Protein AF-A0A7Y0S5Q1-F1 (afdb_monomer)

Mean predicted aligned error: 2.55 Å

Secondary structure (DSSP, 8-state):
-HHHHHHHHHHHHHHHT-S-----S--TTT----HHHHHHHHHT-----SEEEEEEETTEEEEEEEETTEEEEEEE-

Organism: Vibrio parahaemolyticus (NCBI:txid670)

Structure (mmCIF, N/CA/C/O backbone):
data_AF-A0A7Y0S5Q1-F1
#
_entry.id   AF-A0A7Y0S5Q1-F1
#
loop_
_atom_site.group_PDB
_atom_site.id
_atom_site.type_symbol
_atom_site.label_atom_id
_atom_site.label_alt_id
_atom_site.label_comp_id
_atom_site.label_asym_id
_atom_site.label_entity_id
_atom_site.label_seq_id
_atom_site.pdbx_PDB_ins_code
_atom_site.Cartn_x
_atom_site.Cartn_y
_atom_site.Cartn_z
_atom_site.occupancy
_atom_site.B_iso_or_equiv
_atom_site.auth_seq_id
_atom_site.auth_comp_id
_atom_site.auth_asym_id
_atom_site.auth_atom_id
_atom_site.pdbx_PDB_model_num
ATOM 1 N N . GLU A 1 1 ? 9.213 -7.152 -11.455 1.00 89.31 1 GLU A N 1
ATOM 2 C CA . GLU A 1 1 ? 7.780 -7.313 -11.783 1.00 89.31 1 GLU A CA 1
ATOM 3 C C . GLU A 1 1 ? 6.879 -6.987 -10.590 1.00 89.31 1 GLU A C 1
ATOM 5 O O . GLU A 1 1 ? 6.875 -7.753 -9.625 1.00 89.31 1 GLU A O 1
ATOM 10 N N . PRO A 1 2 ? 6.123 -5.875 -10.632 1.00 96.00 2 PRO A N 1
ATOM 11 C CA . PRO A 1 2 ? 5.271 -5.409 -9.528 1.00 96.00 2 PRO A CA 1
ATOM 12 C C . PRO A 1 2 ? 4.221 -6.420 -9.062 1.00 96.00 2 PRO A C 1
ATOM 14 O O . PRO A 1 2 ? 4.006 -6.582 -7.863 1.00 96.00 2 PRO A O 1
ATOM 17 N N . LEU A 1 3 ? 3.623 -7.166 -9.996 1.00 97.81 3 LEU A N 1
ATOM 18 C CA . LEU A 1 3 ? 2.607 -8.172 -9.682 1.00 97.81 3 LEU A CA 1
ATOM 19 C C . LEU A 1 3 ? 3.161 -9.324 -8.831 1.00 97.81 3 LEU A C 1
ATOM 21 O O . LEU A 1 3 ? 2.461 -9.843 -7.964 1.00 97.81 3 LEU A O 1
ATOM 25 N N . VAL A 1 4 ? 4.411 -9.736 -9.070 1.00 98.12 4 VAL A N 1
ATOM 26 C CA . VAL A 1 4 ? 5.053 -10.802 -8.283 1.00 98.12 4 VAL A CA 1
ATOM 27 C C . VAL A 1 4 ? 5.243 -10.337 -6.842 1.00 98.12 4 VAL A C 1
ATOM 29 O O . VAL A 1 4 ? 4.884 -11.060 -5.917 1.00 98.12 4 VAL A O 1
ATOM 32 N N . VAL A 1 5 ? 5.725 -9.105 -6.652 1.00 97.75 5 VAL A N 1
ATOM 33 C CA . VAL A 1 5 ? 5.888 -8.505 -5.321 1.00 97.75 5 VAL A CA 1
ATOM 34 C C . VAL A 1 5 ? 4.537 -8.379 -4.614 1.00 97.75 5 VAL A C 1
ATOM 36 O O . VAL A 1 5 ? 4.413 -8.798 -3.468 1.00 97.75 5 VAL A O 1
ATOM 39 N N . ALA A 1 6 ? 3.499 -7.895 -5.304 1.00 98.44 6 ALA A N 1
ATOM 40 C CA . ALA A 1 6 ? 2.155 -7.787 -4.738 1.00 98.44 6 ALA A CA 1
ATOM 41 C C . ALA A 1 6 ? 1.591 -9.151 -4.290 1.00 98.44 6 ALA A C 1
ATOM 43 O O . ALA A 1 6 ? 0.998 -9.246 -3.220 1.00 98.44 6 ALA A O 1
ATOM 44 N N . LYS A 1 7 ? 1.825 -10.233 -5.049 1.00 98.69 7 LYS A N 1
ATOM 45 C CA . LYS A 1 7 ? 1.416 -11.594 -4.649 1.00 98.69 7 LYS A CA 1
ATOM 46 C C . LYS A 1 7 ? 2.154 -12.099 -3.406 1.00 98.69 7 LYS A C 1
ATOM 48 O O . LYS A 1 7 ? 1.534 -12.743 -2.566 1.00 98.69 7 LYS A O 1
ATOM 53 N N . LEU A 1 8 ? 3.450 -11.808 -3.280 1.00 98.56 8 LEU A N 1
ATOM 54 C CA . LEU A 1 8 ? 4.229 -12.169 -2.090 1.00 98.56 8 LEU A CA 1
ATOM 55 C C . LEU A 1 8 ? 3.748 -11.400 -0.855 1.00 98.56 8 LEU A C 1
ATOM 57 O O . LEU A 1 8 ? 3.550 -11.993 0.201 1.00 98.56 8 LEU A O 1
ATOM 61 N N . LEU A 1 9 ? 3.499 -10.097 -1.004 1.00 98.50 9 LEU A N 1
ATOM 62 C CA . LEU A 1 9 ? 2.956 -9.272 0.073 1.00 98.50 9 LEU A CA 1
ATOM 63 C C . LEU A 1 9 ? 1.549 -9.717 0.483 1.00 98.50 9 LEU A C 1
ATOM 65 O O . LEU A 1 9 ? 1.266 -9.739 1.673 1.00 98.50 9 LEU A O 1
ATOM 69 N N . LYS A 1 10 ? 0.692 -10.136 -0.460 1.00 98.69 10 LYS A N 1
ATOM 70 C CA . LYS A 1 10 ? -0.631 -10.706 -0.153 1.00 98.69 10 LYS A CA 1
ATOM 71 C C . LYS A 1 10 ? -0.518 -11.904 0.791 1.00 98.69 10 LYS A C 1
ATOM 73 O O . LYS A 1 10 ? -1.204 -11.940 1.805 1.00 98.69 10 LYS A O 1
ATOM 78 N N . ALA A 1 11 ? 0.374 -12.846 0.480 1.00 98.69 11 ALA A N 1
ATOM 79 C CA . ALA A 1 11 ? 0.599 -14.016 1.325 1.00 98.69 11 ALA A CA 1
ATOM 80 C C . ALA A 1 11 ? 1.090 -13.623 2.729 1.00 98.69 11 ALA A C 1
ATOM 82 O O . ALA A 1 11 ? 0.649 -14.204 3.716 1.00 98.69 11 ALA A O 1
ATOM 83 N N . LEU A 1 12 ? 1.954 -12.606 2.828 1.00 98.56 12 LEU A N 1
ATOM 84 C CA . LEU A 1 12 ? 2.415 -12.087 4.117 1.00 98.56 12 LEU A CA 1
ATOM 85 C C . LEU A 1 12 ? 1.280 -11.424 4.911 1.00 98.56 12 LEU A C 1
ATOM 87 O O . LEU A 1 12 ? 1.153 -11.665 6.104 1.00 98.56 12 LEU A O 1
ATOM 91 N N . VAL A 1 13 ? 0.435 -10.624 4.257 1.00 98.69 13 VAL A N 1
ATOM 92 C CA . VAL A 1 13 ? -0.735 -9.990 4.887 1.00 98.69 13 VAL A CA 1
ATOM 93 C C . VAL A 1 13 ? -1.686 -11.039 5.460 1.00 98.69 13 VAL A C 1
ATOM 95 O O . VAL A 1 13 ? -2.128 -10.899 6.598 1.00 98.69 13 VAL A O 1
ATOM 98 N N . GLU A 1 14 ? -1.966 -12.099 4.699 1.00 98.31 14 GLU A N 1
ATOM 99 C CA . GLU A 1 14 ? -2.811 -13.215 5.138 1.00 98.31 14 GLU A CA 1
ATOM 100 C C . GLU A 1 14 ? -2.185 -13.984 6.311 1.00 98.31 14 GLU A C 1
ATOM 102 O O . GLU A 1 14 ? -2.888 -14.317 7.265 1.00 98.31 14 GLU A O 1
ATOM 107 N N . GLN A 1 15 ? -0.872 -14.233 6.266 1.00 98.56 15 GLN A N 1
ATOM 108 C CA . GLN A 1 15 ? -0.139 -14.933 7.323 1.00 98.56 15 GLN A CA 1
ATOM 109 C C . GLN A 1 15 ? -0.125 -14.145 8.6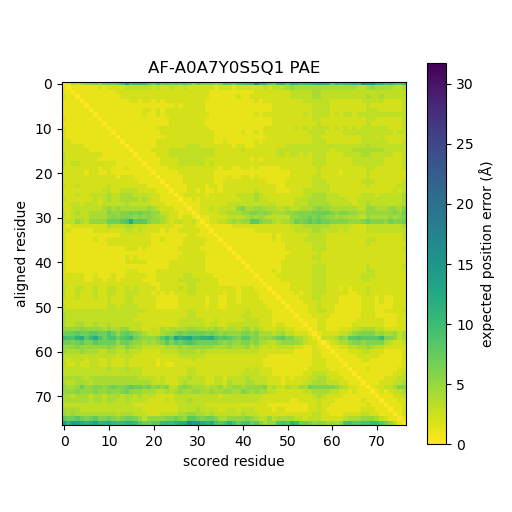39 1.00 98.56 15 GLN A C 1
ATOM 111 O O . GLN A 1 15 ? -0.400 -14.706 9.696 1.00 98.56 15 GLN A O 1
ATOM 116 N N . GLU A 1 16 ? 0.192 -12.853 8.574 1.00 98.38 16 GLU A N 1
ATOM 117 C CA . GLU A 1 16 ? 0.311 -11.980 9.749 1.00 98.38 16 GLU A CA 1
ATOM 118 C C . GLU A 1 16 ? -1.046 -11.439 10.221 1.00 98.38 16 GLU A C 1
ATOM 120 O O . GLU A 1 16 ? -1.122 -10.735 11.226 1.00 98.38 16 GLU A O 1
ATOM 125 N N . GLN A 1 17 ? -2.124 -11.740 9.488 1.00 97.81 17 GLN A N 1
ATOM 126 C CA . GLN A 1 17 ? -3.471 -11.217 9.727 1.00 97.81 17 GLN A CA 1
ATOM 127 C C . GLN A 1 17 ? -3.497 -9.683 9.830 1.00 97.81 17 GLN A C 1
ATOM 129 O O . GLN A 1 17 ? -4.247 -9.105 10.625 1.00 97.81 17 GLN A O 1
ATOM 134 N N . ALA A 1 18 ? -2.666 -9.013 9.025 1.00 97.12 18 ALA A N 1
ATOM 135 C CA . ALA A 1 18 ? -2.585 -7.561 9.026 1.00 97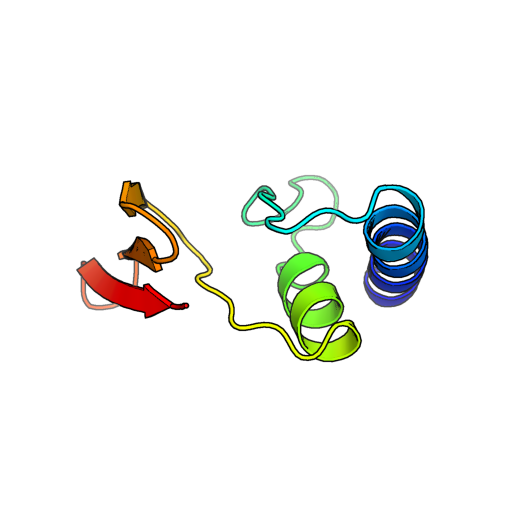.12 18 ALA A CA 1
ATOM 136 C C . ALA A 1 18 ? -3.948 -6.957 8.659 1.00 97.12 18 ALA A C 1
ATOM 138 O O . ALA A 1 18 ? -4.668 -7.492 7.822 1.00 97.12 18 ALA A O 1
ATOM 139 N N . GLN A 1 19 ? -4.295 -5.838 9.292 1.00 94.44 19 GLN A N 1
ATOM 140 C CA . GLN A 1 19 ? -5.546 -5.103 9.041 1.00 94.44 19 GLN A CA 1
ATOM 141 C C . GLN A 1 19 ? -5.303 -3.788 8.282 1.00 94.44 19 GLN A C 1
ATOM 143 O O . GLN A 1 19 ? -6.237 -3.125 7.849 1.00 94.44 19 GLN A O 1
ATOM 148 N N . LEU A 1 20 ? -4.036 -3.392 8.137 1.00 94.56 20 LEU A N 1
ATOM 149 C CA . LEU A 1 20 ? -3.604 -2.180 7.453 1.00 94.56 20 LEU A CA 1
ATOM 150 C C . LEU A 1 20 ? -2.215 -2.415 6.858 1.00 94.56 20 LEU A C 1
ATOM 152 O O . LEU A 1 20 ? -1.343 -2.990 7.509 1.00 94.56 20 LEU A O 1
ATOM 156 N N . VAL A 1 21 ? -1.998 -1.926 5.639 1.00 97.06 21 VAL A N 1
ATOM 157 C CA . VAL A 1 21 ? -0.690 -1.930 4.976 1.00 97.06 21 VAL A CA 1
ATOM 158 C C . VAL A 1 21 ? -0.336 -0.502 4.579 1.00 97.06 21 VAL A C 1
ATOM 160 O O . VAL A 1 21 ? -1.096 0.155 3.872 1.00 97.06 21 VAL A O 1
ATOM 163 N N . ILE A 1 22 ? 0.837 -0.033 5.009 1.00 96.50 22 ILE A N 1
ATOM 164 C CA . ILE A 1 22 ? 1.404 1.258 4.602 1.00 96.50 22 ILE A CA 1
ATOM 165 C C . ILE A 1 22 ? 2.608 0.989 3.705 1.00 96.50 22 ILE A C 1
ATOM 167 O O . ILE A 1 22 ? 3.520 0.251 4.075 1.00 96.50 22 ILE A O 1
ATOM 171 N N . THR A 1 23 ? 2.625 1.611 2.530 1.00 97.06 23 THR A N 1
ATOM 172 C CA . THR A 1 23 ? 3.734 1.521 1.576 1.00 97.06 23 THR A CA 1
ATOM 173 C C . THR A 1 23 ? 4.208 2.908 1.167 1.00 97.06 23 THR A C 1
ATOM 175 O O . THR A 1 23 ? 3.468 3.888 1.252 1.00 97.06 23 THR A O 1
ATOM 178 N N . GLY A 1 24 ? 5.428 2.989 0.633 1.00 96.62 24 GLY A N 1
ATOM 179 C CA . GLY A 1 24 ? 5.833 4.157 -0.146 1.00 96.62 24 GLY A CA 1
ATOM 180 C C . GLY A 1 24 ? 4.980 4.322 -1.414 1.00 96.62 24 GLY A C 1
ATOM 181 O O . GLY A 1 24 ? 4.346 3.373 -1.879 1.00 96.62 24 GLY A O 1
ATOM 182 N N . LYS A 1 25 ? 4.995 5.532 -1.988 1.00 96.75 25 LYS A N 1
ATOM 183 C CA . LYS A 1 25 ? 4.292 5.880 -3.238 1.00 96.75 25 LYS A CA 1
ATOM 184 C C . LYS A 1 25 ? 4.839 5.112 -4.446 1.00 96.75 25 LYS A C 1
ATOM 186 O O . LYS A 1 25 ? 4.070 4.565 -5.225 1.00 96.75 25 LYS A O 1
ATOM 191 N N . GLN A 1 26 ? 6.154 5.131 -4.627 1.00 96.81 26 GLN A N 1
ATOM 192 C CA . GLN A 1 26 ? 6.862 4.453 -5.712 1.00 96.81 26 GLN A CA 1
ATOM 193 C C . GLN A 1 26 ? 8.289 4.157 -5.259 1.00 96.81 26 GLN A C 1
ATOM 195 O O . GLN A 1 26 ? 8.847 4.912 -4.460 1.00 96.81 26 GLN A O 1
ATOM 200 N N . SER A 1 27 ? 8.882 3.077 -5.762 1.00 96.12 27 SER A N 1
ATOM 201 C CA . SER A 1 27 ? 10.325 2.861 -5.611 1.00 96.12 27 SER A CA 1
ATOM 202 C C . SER A 1 27 ? 11.080 3.766 -6.579 1.00 96.12 27 SER A C 1
ATOM 204 O O . SER A 1 27 ? 10.679 3.834 -7.740 1.00 96.12 27 SER A O 1
ATOM 206 N N . ILE A 1 28 ? 12.197 4.351 -6.154 1.00 96.69 28 ILE A N 1
ATOM 207 C CA . ILE A 1 28 ? 13.057 5.164 -7.032 1.00 96.69 28 ILE A CA 1
ATOM 208 C C . ILE A 1 28 ? 13.853 4.329 -8.048 1.00 96.69 28 ILE A C 1
ATOM 210 O O . ILE A 1 28 ? 14.312 4.859 -9.049 1.00 96.69 28 ILE A O 1
ATOM 214 N N . ASP A 1 29 ? 14.014 3.023 -7.810 1.00 95.44 29 ASP A N 1
ATOM 215 C CA . ASP A 1 29 ? 14.835 2.170 -8.681 1.00 95.44 29 ASP A CA 1
ATOM 216 C C . ASP A 1 29 ? 14.123 1.810 -9.988 1.00 95.44 29 ASP A C 1
ATOM 218 O O . ASP A 1 29 ? 14.750 1.628 -11.027 1.00 95.44 29 ASP A O 1
ATOM 222 N N . THR A 1 30 ? 12.799 1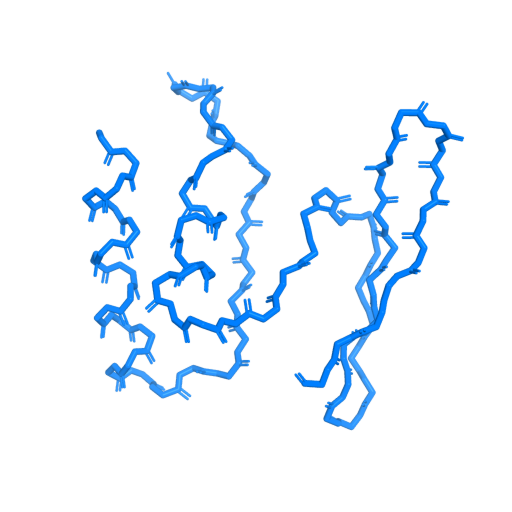.653 -9.923 1.00 93.19 30 THR A N 1
ATOM 223 C CA . THR A 1 30 ? 11.989 1.201 -11.065 1.00 93.19 30 THR A CA 1
ATOM 224 C C . THR A 1 30 ? 10.885 2.175 -11.459 1.00 93.19 30 THR A C 1
ATOM 226 O O . THR A 1 30 ? 10.195 1.910 -12.441 1.00 93.19 30 THR A O 1
ATOM 229 N N . ASP A 1 31 ? 10.694 3.255 -10.688 1.00 91.75 31 ASP A N 1
ATOM 230 C CA . ASP A 1 31 ? 9.702 4.322 -10.896 1.00 91.75 31 ASP A CA 1
ATOM 231 C C . ASP A 1 31 ? 8.287 3.833 -11.248 1.00 91.75 31 ASP A C 1
ATOM 233 O O . ASP A 1 31 ? 7.489 4.527 -11.879 1.00 91.75 31 ASP A O 1
ATOM 237 N N . ASN A 1 32 ? 7.936 2.623 -10.801 1.00 89.25 32 ASN A N 1
ATOM 238 C CA . ASN A 1 32 ? 6.582 2.118 -10.926 1.00 89.25 32 ASN A CA 1
ATOM 239 C C . ASN A 1 32 ? 5.766 2.484 -9.686 1.00 89.25 32 ASN A C 1
ATOM 241 O O . ASN A 1 32 ? 6.175 2.345 -8.533 1.00 89.25 32 ASN A O 1
ATOM 245 N N . ASN A 1 33 ? 4.561 2.956 -9.956 1.00 96.56 33 ASN A N 1
ATOM 246 C CA . ASN A 1 33 ? 3.554 3.285 -8.969 1.00 96.56 33 ASN A CA 1
ATOM 247 C C . ASN A 1 33 ? 2.460 2.215 -9.051 1.00 96.56 33 ASN A C 1
ATOM 249 O O . ASN A 1 33 ? 1.392 2.482 -9.591 1.00 96.56 33 ASN A O 1
ATOM 253 N N . GLN A 1 34 ? 2.786 0.960 -8.717 1.00 97.88 34 GLN A N 1
ATOM 254 C CA . GLN A 1 34 ? 1.923 -0.181 -9.075 1.00 97.88 34 GLN A CA 1
ATOM 255 C C . GLN A 1 34 ? 1.756 -1.237 -7.978 1.00 97.88 34 GLN A C 1
ATOM 257 O O . GLN A 1 34 ? 0.661 -1.780 -7.836 1.00 97.88 34 GLN A O 1
ATOM 262 N N . VAL A 1 35 ? 2.806 -1.550 -7.204 1.00 98.00 35 VAL A N 1
ATOM 263 C CA . VAL A 1 35 ? 2.781 -2.670 -6.238 1.00 98.00 35 VAL A CA 1
ATOM 264 C C . VAL A 1 35 ? 1.632 -2.535 -5.237 1.00 98.00 35 VAL A C 1
ATOM 266 O O . VAL A 1 35 ? 0.895 -3.495 -5.027 1.00 98.00 35 VAL A O 1
ATOM 269 N N . ALA A 1 36 ? 1.453 -1.350 -4.649 1.00 97.56 36 ALA A N 1
ATOM 270 C CA . ALA A 1 36 ? 0.441 -1.114 -3.623 1.00 97.56 36 ALA A CA 1
ATOM 271 C C . ALA A 1 36 ? -0.984 -1.223 -4.181 1.00 97.56 36 ALA A C 1
ATOM 273 O O . ALA A 1 36 ? -1.836 -1.873 -3.580 1.00 97.56 36 ALA A O 1
ATOM 274 N N . GLN A 1 37 ? -1.238 -0.651 -5.361 1.00 98.12 37 GLN A N 1
ATOM 275 C CA . GLN A 1 37 ? -2.560 -0.720 -5.988 1.00 98.12 37 GLN A CA 1
ATOM 276 C C . GLN A 1 37 ? -2.907 -2.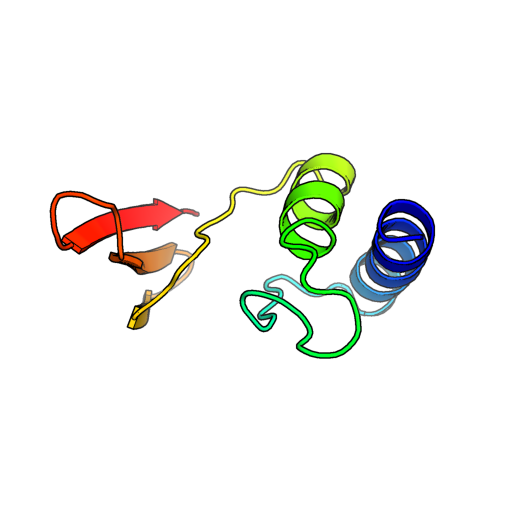141 -6.434 1.00 98.12 37 GLN A C 1
ATOM 278 O O . GLN A 1 37 ? -4.056 -2.559 -6.306 1.00 98.12 37 GLN A O 1
ATOM 283 N N . MET A 1 38 ? -1.916 -2.898 -6.918 1.00 98.50 38 MET A N 1
ATOM 284 C CA . MET A 1 38 ? -2.084 -4.318 -7.231 1.00 98.50 38 MET A CA 1
ATOM 285 C C . MET A 1 38 ? -2.351 -5.143 -5.970 1.00 98.50 38 MET A C 1
ATOM 287 O O . MET A 1 38 ? -3.221 -6.006 -5.993 1.00 98.50 38 MET A O 1
ATOM 291 N N . LEU A 1 39 ? -1.636 -4.878 -4.872 1.00 98.62 39 LEU A N 1
ATOM 292 C CA . LEU A 1 39 ? -1.858 -5.549 -3.591 1.00 98.62 39 LEU A CA 1
ATOM 293 C C . LEU A 1 39 ? -3.278 -5.293 -3.069 1.00 98.62 39 LEU A C 1
ATOM 295 O O . LEU A 1 39 ? -3.969 -6.249 -2.729 1.00 98.62 39 LEU A O 1
ATOM 299 N N . ALA A 1 40 ? -3.731 -4.036 -3.076 1.00 98.19 40 ALA A N 1
ATOM 300 C CA . ALA A 1 40 ? -5.087 -3.673 -2.668 1.00 98.19 40 ALA A CA 1
ATOM 301 C C . ALA A 1 40 ? -6.151 -4.394 -3.512 1.00 98.19 40 ALA A C 1
ATOM 303 O O . ALA A 1 40 ? -7.083 -4.967 -2.959 1.00 98.19 40 ALA A O 1
ATOM 304 N N . ALA A 1 41 ? -5.972 -4.455 -4.838 1.00 98.50 41 ALA A N 1
ATOM 305 C CA . ALA A 1 41 ? -6.876 -5.194 -5.721 1.00 98.50 41 ALA A CA 1
ATOM 306 C C . ALA A 1 41 ? -6.876 -6.711 -5.449 1.00 98.50 41 ALA A C 1
ATOM 308 O O . ALA A 1 41 ? -7.917 -7.352 -5.525 1.00 98.50 41 ALA A O 1
ATOM 309 N N . LEU A 1 42 ? -5.719 -7.300 -5.129 1.00 98.56 42 LEU A N 1
ATOM 310 C CA . LEU A 1 42 ? -5.602 -8.727 -4.810 1.00 98.56 42 LEU A CA 1
ATOM 311 C C . LEU A 1 42 ? -6.219 -9.102 -3.454 1.00 98.56 42 LEU A C 1
ATOM 313 O O . LEU A 1 42 ? -6.628 -10.250 -3.283 1.00 98.56 42 LEU A O 1
ATOM 317 N N . LEU A 1 43 ? -6.222 -8.173 -2.497 1.00 98.19 43 LEU A N 1
ATOM 318 C CA . LEU A 1 43 ? -6.828 -8.334 -1.173 1.00 98.19 43 LEU A CA 1
ATOM 319 C C . LEU A 1 43 ? -8.310 -7.935 -1.139 1.00 98.19 43 LEU A C 1
ATOM 321 O O . LEU A 1 43 ? -8.970 -8.196 -0.140 1.00 98.19 43 LEU A O 1
ATOM 325 N N . ASP A 1 44 ? -8.817 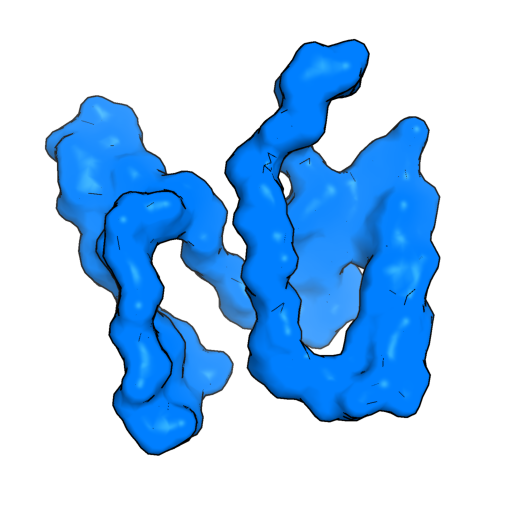-7.319 -2.211 1.00 97.75 44 ASP A N 1
ATOM 326 C CA . ASP A 1 44 ? -10.129 -6.660 -2.254 1.00 97.75 44 ASP A CA 1
ATOM 327 C C . ASP A 1 44 ? -10.287 -5.594 -1.152 1.00 97.75 44 ASP A C 1
ATOM 329 O O . ASP A 1 44 ? -11.299 -5.503 -0.460 1.00 97.75 44 ASP A O 1
ATOM 333 N N . TRP A 1 45 ? -9.232 -4.802 -0.944 1.00 97.44 45 TRP A N 1
ATOM 334 C CA . TRP A 1 45 ? -9.184 -3.754 0.077 1.00 97.44 45 TRP A CA 1
ATOM 335 C C . TRP A 1 45 ? -9.339 -2.353 -0.522 1.00 97.44 45 TRP A C 1
ATOM 337 O O . TRP A 1 45 ? -8.879 -2.095 -1.644 1.00 97.44 45 TRP A O 1
ATOM 347 N N . PRO A 1 46 ? -9.915 -1.400 0.236 1.00 96.88 46 PRO A N 1
ATOM 348 C CA . PRO A 1 46 ? -9.842 0.008 -0.122 1.00 96.88 46 PRO A CA 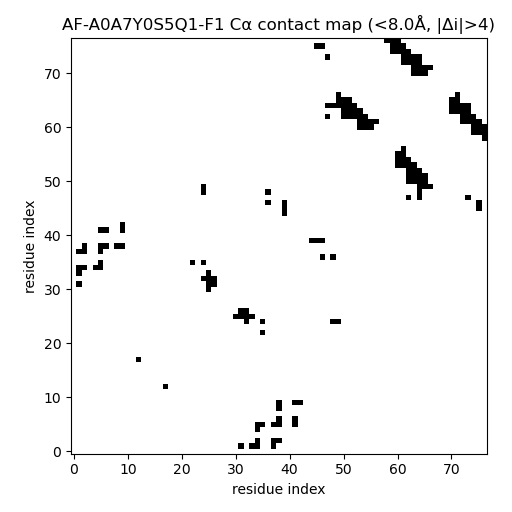1
ATOM 349 C C . PRO A 1 46 ? -8.384 0.493 -0.133 1.00 96.88 46 PRO A C 1
ATOM 351 O O . PRO A 1 46 ? -7.511 -0.048 0.544 1.00 96.88 46 PRO A O 1
ATOM 354 N N . GLN A 1 47 ? -8.112 1.546 -0.907 1.00 97.31 47 GLN A N 1
AT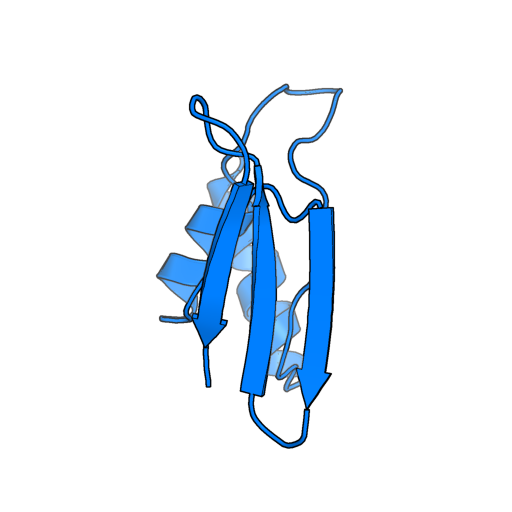OM 355 C CA . GLN A 1 47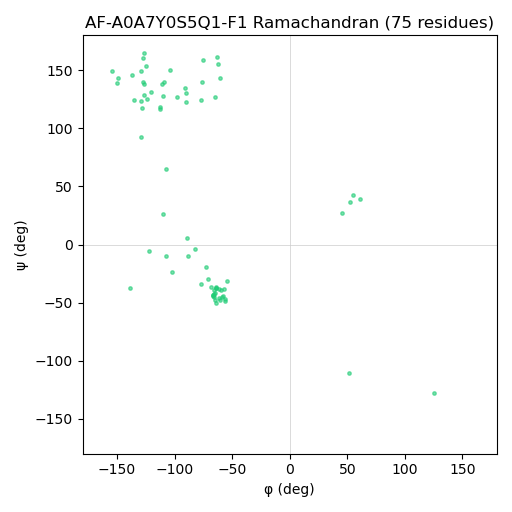 ? -6.782 2.151 -0.997 1.0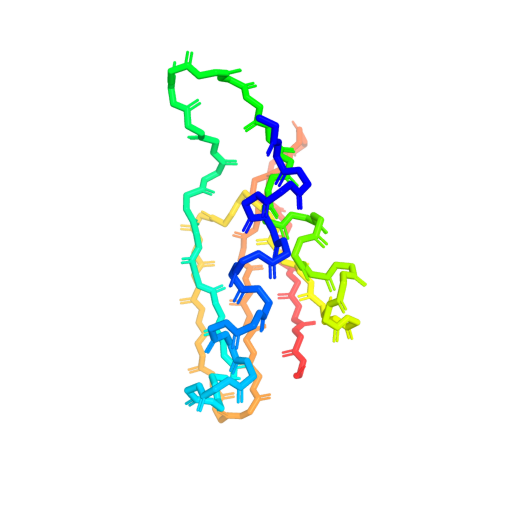0 97.31 47 GLN A CA 1
ATOM 356 C C . GLN A 1 47 ? -6.848 3.680 -0.981 1.00 97.31 47 GLN A C 1
ATOM 358 O O . GLN A 1 47 ? -7.748 4.282 -1.568 1.00 97.31 47 GLN A O 1
ATOM 363 N N . ALA A 1 48 ? -5.842 4.314 -0.376 1.00 97.50 48 ALA A N 1
ATOM 364 C CA . ALA A 1 48 ? -5.589 5.749 -0.489 1.00 97.50 48 ALA A CA 1
ATOM 365 C C . ALA A 1 48 ? -4.130 5.998 -0.876 1.00 97.50 48 ALA A C 1
ATOM 367 O O . ALA A 1 48 ? -3.239 6.082 -0.035 1.00 97.50 48 ALA A O 1
ATOM 368 N N . THR A 1 49 ? -3.885 6.111 -2.180 1.00 97.69 49 THR A N 1
ATOM 369 C CA . THR A 1 49 ? -2.557 6.440 -2.709 1.00 97.69 49 THR A CA 1
ATOM 370 C C . THR A 1 49 ? -2.232 7.920 -2.524 1.00 97.69 49 THR A C 1
ATOM 372 O O . THR A 1 49 ? -3.139 8.745 -2.416 1.00 97.69 49 THR A O 1
ATOM 375 N N . PHE A 1 50 ? -0.937 8.253 -2.552 1.00 97.88 50 PHE A N 1
ATOM 376 C CA . PHE A 1 50 ? -0.442 9.636 -2.462 1.00 97.88 50 PHE A CA 1
ATOM 377 C C . PHE A 1 50 ? -0.828 10.337 -1.149 1.00 97.88 50 PHE A C 1
ATOM 379 O O . PHE A 1 50 ? -1.188 11.509 -1.147 1.00 97.88 50 PHE A O 1
ATOM 386 N N . ALA A 1 51 ? -0.793 9.604 -0.035 1.00 97.94 51 ALA A N 1
ATOM 387 C CA . ALA A 1 51 ? -1.124 10.136 1.281 1.00 97.94 51 ALA A CA 1
ATOM 388 C C . ALA A 1 51 ? -0.122 11.218 1.727 1.00 97.94 51 ALA A C 1
ATOM 390 O O . ALA A 1 51 ? 1.081 10.961 1.769 1.00 97.94 51 ALA A O 1
ATOM 391 N N . SER A 1 52 ? -0.631 12.392 2.099 1.00 97.75 52 SER A N 1
ATOM 392 C CA . SER A 1 52 ? 0.120 13.468 2.761 1.00 97.75 52 SER A CA 1
ATOM 393 C C . SER A 1 52 ? -0.150 13.530 4.269 1.00 97.75 52 SER A C 1
ATOM 395 O O . SER A 1 52 ? 0.674 14.051 5.013 1.00 97.75 52 SER A O 1
ATOM 397 N N . ASP A 1 53 ? -1.296 13.008 4.724 1.00 97.88 53 ASP A N 1
ATOM 398 C CA . ASP A 1 53 ? -1.684 12.892 6.138 1.00 97.88 53 ASP A CA 1
ATOM 399 C C . ASP A 1 53 ? -2.572 11.647 6.323 1.00 97.88 53 ASP A C 1
ATOM 401 O O . ASP A 1 53 ? -3.372 11.315 5.440 1.00 97.88 53 ASP A O 1
ATOM 405 N N . VAL A 1 54 ? -2.420 10.951 7.451 1.00 97.06 54 VAL A N 1
ATOM 406 C CA . VAL A 1 54 ? -3.171 9.741 7.809 1.00 97.06 54 VAL A CA 1
ATOM 407 C C . VAL A 1 54 ? -3.616 9.847 9.265 1.00 97.06 54 VAL A C 1
ATOM 409 O O . VAL A 1 54 ? -2.787 9.963 10.168 1.00 97.06 54 VAL A O 1
ATOM 412 N N . LYS A 1 55 ? -4.924 9.727 9.501 1.00 97.00 55 LYS A N 1
ATOM 413 C CA . LYS A 1 55 ? -5.533 9.643 10.832 1.00 97.00 55 LYS A CA 1
ATOM 414 C C . LYS A 1 55 ? -6.305 8.344 10.965 1.00 97.00 55 LYS A C 1
ATOM 416 O O . LYS A 1 55 ? -7.103 8.000 10.096 1.00 97.00 55 LYS A O 1
ATOM 421 N N . ILE A 1 56 ? -6.066 7.636 12.060 1.00 94.12 56 ILE A N 1
ATOM 422 C CA . ILE A 1 56 ? -6.761 6.395 12.392 1.00 94.12 56 ILE A CA 1
ATOM 423 C C . ILE A 1 56 ? -7.612 6.683 13.623 1.00 94.12 56 ILE A C 1
ATOM 425 O O . ILE A 1 56 ? -7.078 7.043 14.671 1.00 94.12 56 ILE A O 1
ATOM 429 N N . GLU A 1 57 ? -8.924 6.548 13.477 1.00 90.62 57 GLU A N 1
ATOM 430 C CA . GLU A 1 57 ? -9.902 6.739 14.545 1.00 90.62 57 GLU A CA 1
ATOM 431 C C . GLU A 1 57 ? -10.808 5.505 14.586 1.00 90.62 57 GLU A C 1
ATOM 433 O O . GLU A 1 57 ? -11.497 5.189 13.615 1.00 90.62 57 GLU A O 1
ATOM 438 N N . ASP A 1 58 ? -10.778 4.783 15.706 1.00 87.94 58 ASP A N 1
ATOM 439 C CA . ASP A 1 58 ? -11.457 3.498 15.892 1.00 87.94 58 ASP A CA 1
ATOM 440 C C . ASP A 1 58 ? -11.141 2.480 14.774 1.00 87.94 58 ASP A C 1
ATOM 442 O O . ASP A 1 58 ? -10.024 1.979 14.675 1.00 87.94 58 ASP A O 1
ATOM 446 N N . GLN A 1 59 ? -12.138 2.170 13.939 1.00 89.44 59 GLN A N 1
ATOM 447 C CA . GLN A 1 59 ? -12.069 1.254 12.793 1.00 89.44 59 GLN A CA 1
ATOM 448 C C . GLN A 1 59 ? -12.159 2.016 11.464 1.00 89.44 59 GLN A C 1
ATOM 450 O O . GLN A 1 59 ? -12.671 1.498 10.479 1.00 89.44 59 GLN A O 1
ATOM 455 N N . LYS A 1 60 ? -11.750 3.287 11.442 1.00 93.06 60 LYS A N 1
ATOM 456 C CA . LYS A 1 60 ? -11.737 4.105 10.231 1.00 93.06 60 LYS A CA 1
ATOM 457 C C . LYS A 1 60 ? -10.378 4.733 10.020 1.00 93.06 60 LYS A C 1
ATOM 459 O O . LYS A 1 60 ? -9.754 5.249 10.946 1.00 93.06 60 LYS A O 1
ATOM 464 N N . VAL A 1 61 ? -9.960 4.752 8.764 1.00 96.00 61 VAL A N 1
ATOM 465 C CA . VAL A 1 61 ? -8.754 5.446 8.327 1.00 96.00 61 VAL A CA 1
ATOM 466 C C . VAL A 1 61 ? -9.170 6.615 7.447 1.00 96.00 61 VAL A C 1
ATOM 468 O O . VAL A 1 61 ? -9.757 6.434 6.378 1.00 96.00 61 VAL A O 1
ATOM 471 N N . GLN A 1 62 ? -8.875 7.828 7.905 1.00 97.56 62 GLN A N 1
ATOM 472 C CA . GLN A 1 62 ? -9.018 9.051 7.130 1.00 97.56 62 GLN A CA 1
ATOM 473 C C . GLN A 1 62 ? -7.661 9.422 6.537 1.00 97.56 62 GLN A C 1
ATOM 475 O O . GLN A 1 62 ? -6.669 9.542 7.252 1.00 97.56 62 GLN A O 1
ATOM 480 N N . VAL A 1 63 ? -7.621 9.621 5.223 1.00 98.12 63 VAL A N 1
ATOM 481 C CA . VAL A 1 63 ? -6.391 9.937 4.496 1.00 98.12 63 VAL A CA 1
ATOM 482 C C . VAL A 1 63 ? -6.591 11.199 3.679 1.00 98.12 63 VAL A C 1
ATOM 484 O O . VAL A 1 63 ? -7.543 11.297 2.903 1.00 98.12 63 VAL A O 1
ATOM 487 N N . VAL A 1 64 ? -5.672 12.151 3.824 1.00 98.38 64 VAL A N 1
ATOM 488 C CA . VAL A 1 64 ? -5.550 13.294 2.916 1.00 98.38 64 VAL A CA 1
ATOM 489 C C . VAL A 1 64 ? -4.591 12.894 1.802 1.00 98.38 64 VAL A C 1
ATOM 491 O O . VAL A 1 64 ? -3.466 12.478 2.068 1.00 98.38 64 VAL A O 1
ATOM 494 N N . ARG A 1 65 ? -5.054 12.975 0.555 1.00 98.25 65 ARG A N 1
ATOM 495 C CA . ARG A 1 65 ? -4.319 12.581 -0.648 1.00 98.25 65 ARG A CA 1
ATOM 496 C C . ARG A 1 65 ? -3.916 13.805 -1.450 1.00 98.25 65 ARG A C 1
ATOM 498 O O . ARG A 1 65 ? -4.737 14.699 -1.647 1.00 98.25 65 ARG A O 1
ATOM 505 N N . GLU A 1 66 ? -2.707 13.787 -1.988 1.00 98.06 66 GLU A N 1
ATOM 506 C CA . GLU A 1 66 ? -2.300 14.694 -3.056 1.00 98.06 66 GLU A CA 1
ATOM 507 C C . GLU A 1 66 ? -2.894 14.217 -4.386 1.00 98.06 66 GLU A C 1
ATOM 509 O O . GLU A 1 66 ? -2.715 13.071 -4.806 1.00 98.06 66 GLU A O 1
ATOM 514 N N . VAL A 1 67 ? -3.625 15.108 -5.045 1.00 97.31 67 VAL A N 1
ATOM 515 C CA . VAL A 1 67 ? -4.164 14.941 -6.397 1.00 97.31 67 VAL A CA 1
ATOM 516 C C . VAL A 1 67 ? -3.733 16.138 -7.241 1.00 97.31 67 VAL A C 1
ATOM 518 O O . VAL A 1 67 ? -3.346 17.169 -6.696 1.00 97.31 67 VAL A O 1
ATOM 521 N N . ASP A 1 68 ? -3.841 16.049 -8.566 1.00 96.25 68 ASP A N 1
ATOM 522 C CA . ASP A 1 68 ? -3.365 17.117 -9.464 1.00 96.25 68 ASP A CA 1
ATOM 523 C C . ASP A 1 68 ? -3.951 18.505 -9.131 1.00 96.25 68 ASP A C 1
ATOM 525 O O . ASP A 1 68 ? -3.291 19.526 -9.310 1.00 96.25 68 ASP A O 1
ATOM 529 N N . GLY A 1 69 ? -5.185 18.548 -8.612 1.00 97.12 69 GLY A N 1
ATOM 530 C CA . GLY A 1 69 ? -5.878 19.776 -8.208 1.00 97.12 69 GLY A CA 1
ATOM 531 C C . GLY A 1 69 ? -5.656 20.234 -6.760 1.00 97.12 69 GLY A C 1
ATOM 532 O O . GLY A 1 69 ? -6.323 21.175 -6.336 1.00 97.12 69 GLY A O 1
ATOM 533 N N . GLY A 1 70 ? -4.786 19.581 -5.981 1.00 97.12 70 GLY A N 1
ATOM 534 C CA . GLY A 1 70 ? -4.524 19.914 -4.578 1.00 97.12 70 GLY A CA 1
ATOM 535 C C . GLY A 1 70 ? -4.719 18.726 -3.637 1.00 97.12 70 GLY A C 1
ATOM 536 O O . GLY A 1 70 ? -4.131 17.667 -3.834 1.00 97.12 70 GLY A O 1
ATOM 537 N N . LEU A 1 71 ? -5.525 18.906 -2.588 1.00 98.25 71 LEU A N 1
ATOM 538 C CA . LEU A 1 71 ? -5.739 17.890 -1.555 1.00 98.25 71 LEU A CA 1
ATOM 539 C C . LEU A 1 71 ? -7.158 17.321 -1.609 1.00 98.25 71 LEU A C 1
ATOM 541 O O . LEU A 1 71 ? -8.132 18.060 -1.753 1.00 98.25 71 LEU A O 1
ATOM 545 N N . MET A 1 72 ? -7.273 16.005 -1.443 1.00 97.81 72 MET A N 1
ATOM 546 C CA . MET A 1 72 ? -8.542 15.287 -1.358 1.00 97.81 72 MET A CA 1
ATOM 547 C C . MET A 1 72 ? -8.559 14.381 -0.129 1.00 97.81 72 MET A C 1
ATOM 549 O O . MET A 1 72 ? -7.731 13.483 -0.006 1.00 97.81 72 MET A O 1
ATOM 553 N N . THR A 1 73 ? -9.545 14.559 0.747 1.00 97.94 73 THR A N 1
ATOM 554 C CA . THR A 1 73 ? -9.740 13.675 1.903 1.00 97.94 73 THR A CA 1
ATOM 555 C C . THR A 1 73 ? -10.657 12.513 1.544 1.00 97.94 73 THR A C 1
ATOM 557 O O . THR A 1 73 ? -11.752 12.717 1.019 1.00 97.94 73 THR A O 1
ATOM 560 N N . VAL A 1 74 ? -10.232 11.294 1.864 1.00 97.06 74 VAL A N 1
ATOM 561 C CA . VAL A 1 74 ? -11.033 10.069 1.751 1.00 97.06 74 VAL A CA 1
ATOM 562 C C . VAL A 1 74 ? -11.080 9.346 3.094 1.00 97.06 74 VAL A C 1
ATOM 564 O O . VAL A 1 74 ? -10.174 9.492 3.913 1.00 97.06 74 VAL A O 1
ATOM 567 N N . ALA A 1 75 ? -12.135 8.569 3.323 1.00 96.00 75 ALA A N 1
ATOM 568 C CA . ALA A 1 75 ? -12.271 7.720 4.500 1.00 96.00 75 ALA A CA 1
ATOM 569 C C . ALA A 1 75 ? -12.575 6.285 4.067 1.00 96.00 75 ALA A C 1
ATOM 571 O O . ALA A 1 75 ? -13.372 6.073 3.151 1.00 96.00 75 ALA A O 1
ATOM 572 N N . MET A 1 76 ? -11.945 5.323 4.730 1.00 92.50 76 MET A N 1
ATOM 573 C CA . MET A 1 76 ? -12.174 3.891 4.549 1.00 92.50 76 MET A CA 1
ATOM 574 C C . MET A 1 76 ? -12.409 3.219 5.899 1.00 92.50 76 MET A C 1
ATOM 576 O O . MET A 1 76 ? -11.896 3.693 6.916 1.00 92.50 76 MET A O 1
ATOM 580 N N . ASN A 1 77 ? -13.218 2.161 5.879 1.00 83.12 77 ASN A N 1
ATOM 581 C CA . ASN A 1 77 ? -13.453 1.275 7.018 1.00 83.12 77 ASN A CA 1
ATOM 582 C C . ASN A 1 77 ? -12.607 0.013 6.853 1.00 83.12 77 ASN A C 1
ATOM 584 O O . ASN A 1 77 ? -12.377 -0.353 5.675 1.00 83.12 77 ASN A O 1
#

Radius of gyration: 13.04 Å; Cα contacts (8 Å, |Δi|>4): 91; chains: 1; bounding box: 28×35×28 Å

Solvent-accessible surface area (backbone atoms only — not comparable to full-atom values): 4814 Å² total; per-residue (Å²): 112,51,66,60,52,19,53,53,50,48,54,48,38,64,72,70,63,56,91,78,86,89,74,78,72,53,52,88,91,74,68,49,76,46,37,67,63,50,30,26,63,75,69,75,47,87,83,76,70,51,62,79,45,81,46,79,56,96,76,33,42,38,33,34,20,61,50,100,92,46,81,46,78,49,75,46,113

Nearest PDB structures (foldseek):
  1efp-assembly2_D  TM=9.911E-01  e=1.586E-07  Paracoccus denitrificans
  2a1t-assembly1_S  TM=9.831E-01  e=2.846E-07  Homo sapiens
  1t9g-assembly1_S  TM=9.850E-01  e=4.785E-07  Homo sapiens
  2a1u-assembly1_B  TM=9.896E-01  e=2.133E-06  Homo sapiens
  5ol2-assembly2_E  TM=9.533E-01  e=1.023E-03  Clostridioides difficile

InterPro domains:
  IPR012255 Electron transfer flavoprotein, beta subunit [PTHR21294] (1-75)
  IPR014729 Rossmann-like alpha/beta/alpha sandwich fold [G3DSA:3.40.50.620] (1-77)
  IPR014730 Electron transfer flavoprotein, alpha/beta-subunit, N-terminal [PF01012] (2-74)

Foldseek 3Di:
DLLVLLVVVLVVCVVVVDPDDDDDQADPVVRDRHNVVSNCVVNVHDDAHQFPDWDDDDSKIWTWHQDPVGTDIDMDD

pLDDT: mean 96.51, std 2.88, range [83.12, 98.69]

Sequence (77 aa):
EPLVVAKLLKALVEQEQAQLVITGKQSIDTDNNQVAQMLAALLDWPQATFASDVKIEDQKVQVVREVDGGLMTVAMN